Protein AF-A0A382XFW8-F1 (afdb_monomer)

pLDDT: mean 85.22, std 11.66, range [46.66, 97.75]

Mean predicted aligned error: 6.24 Å

Foldseek 3Di:
DVVVVVVVVVVVLCVLLVVLVPDDLLRLQVVLQVLVVVCPPDDDACPPPSNVSNLSNLQVNQVVLSQVVCSDDRPPRFAQFPPRRDTQDPYDDPCCQPQNRARSRPRHRRAHLVRDDPVPSD

Secondary structure (DSSP, 8-state):
-HHHHHHHHHHHHHHHHHHHHSS-HHHHHHHHHHHHHHHTTS---TTSHHHHHHHHHHHHHHHTTTTTTT-SPPPTT-PBPTTTS-B------TTHHHH-EE-TTT--EEE-GGGS-TTT--

Solvent-accessible surface area (backbone atoms only — not comparable to full-atom values): 7177 Å² total; per-residue (Å²): 106,75,70,56,52,52,52,50,52,50,50,51,52,50,59,71,33,39,72,53,71,72,40,52,71,58,57,42,26,48,52,52,38,53,52,52,58,72,46,60,97,58,89,69,58,74,86,38,69,69,52,48,53,46,42,48,41,26,39,60,35,45,79,67,36,34,49,68,71,57,58,47,70,74,52,89,91,41,54,65,30,82,88,63,48,37,71,49,64,91,54,84,58,94,53,27,83,80,56,16,39,47,36,65,44,79,69,47,66,62,41,50,52,91,72,48,58,75,90,76,68,116

Nearest PDB structures (foldseek):
  2p9s-assembly1_G  TM=5.985E-01  e=3.390E+00  Bos taurus
  7vtn-assembly1_A  TM=3.359E-01  e=8.134E+00  Planctomycetota bacterium

Sequence (122 aa):
MVRELTDNHDQLWKGYSRVFMEMDDLTLARWMAQTLGQFSGYAWRLSHPLMLAYELAAHGAHDRQIWLKGMAIIPADYAAAECCRAPLLPMLSRDVYDVGLVCKHCGETCVRLDDLPDEIRR

Radius of gyration: 15.25 Å; Cα contacts (8 Å, |Δi|>4): 137; chains: 1; bounding box: 34×44×36 Å

Organism: NCBI:txid408172

Structure (mmCIF, N/CA/C/O backbone):
data_AF-A0A382XFW8-F1
#
_entry.id   AF-A0A382XFW8-F1
#
loop_
_atom_site.group_PDB
_atom_site.id
_atom_site.type_symbol
_atom_site.label_atom_id
_atom_site.label_alt_id
_atom_site.label_comp_id
_atom_site.label_asym_id
_atom_site.label_entity_id
_atom_site.label_seq_id
_atom_site.pdbx_PDB_ins_code
_atom_site.Cartn_x
_atom_site.Cartn_y
_atom_site.Cartn_z
_atom_site.occupancy
_atom_site.B_iso_or_equiv
_atom_site.auth_seq_id
_atom_site.auth_comp_id
_atom_site.auth_asym_id
_atom_site.auth_atom_id
_atom_site.pdbx_PDB_model_num
ATOM 1 N N . MET A 1 1 ? 9.015 29.597 6.111 1.00 50.06 1 MET A N 1
ATOM 2 C CA . MET A 1 1 ? 8.851 28.689 7.273 1.00 50.06 1 MET A CA 1
ATOM 3 C C . MET A 1 1 ? 7.884 27.530 7.032 1.00 50.06 1 MET A C 1
ATOM 5 O O . MET A 1 1 ? 8.388 26.479 6.682 1.00 50.06 1 MET A O 1
ATOM 9 N N . VAL A 1 2 ? 6.549 27.649 7.154 1.00 52.00 2 VAL A N 1
ATOM 10 C CA . VAL A 1 2 ? 5.643 26.471 6.998 1.00 52.00 2 VAL A CA 1
ATOM 11 C C . VAL A 1 2 ? 5.730 25.838 5.602 1.00 52.00 2 VAL A C 1
ATOM 13 O O . VAL A 1 2 ? 5.804 24.622 5.488 1.00 52.00 2 VAL A O 1
ATOM 16 N N . ARG A 1 3 ? 5.813 26.663 4.549 1.00 48.94 3 ARG A N 1
ATOM 17 C CA . ARG A 1 3 ? 5.888 26.197 3.154 1.00 48.94 3 ARG A CA 1
ATOM 18 C C . ARG A 1 3 ? 7.233 25.557 2.775 1.00 48.94 3 ARG A C 1
ATOM 20 O O . ARG A 1 3 ? 7.261 24.681 1.928 1.00 48.94 3 ARG A O 1
ATOM 27 N N . GLU A 1 4 ? 8.328 25.972 3.415 1.00 46.66 4 GLU A N 1
ATOM 28 C CA . GLU A 1 4 ? 9.653 25.342 3.245 1.00 46.66 4 GLU A CA 1
ATOM 29 C C . GLU A 1 4 ? 9.749 24.020 4.012 1.00 46.66 4 GLU A C 1
ATOM 31 O O . GLU A 1 4 ? 10.381 23.083 3.542 1.00 46.66 4 GLU A O 1
ATOM 36 N N . LEU A 1 5 ? 9.104 23.919 5.181 1.00 53.28 5 LEU A N 1
ATOM 37 C CA . LEU A 1 5 ? 9.028 22.673 5.948 1.00 53.28 5 LEU A CA 1
ATOM 38 C C . LEU A 1 5 ? 8.237 21.596 5.196 1.00 53.28 5 LEU A C 1
ATOM 40 O O . LEU A 1 5 ? 8.686 20.456 5.136 1.00 53.28 5 LEU A O 1
ATOM 44 N N . THR A 1 6 ? 7.105 21.955 4.582 1.00 57.25 6 THR A N 1
ATOM 45 C CA . THR A 1 6 ? 6.334 21.032 3.732 1.00 57.25 6 THR A CA 1
ATOM 46 C C . THR A 1 6 ? 7.124 20.609 2.495 1.00 57.25 6 THR A C 1
ATOM 48 O O . THR A 1 6 ? 7.172 19.426 2.191 1.00 57.25 6 THR A O 1
ATOM 51 N N . ASP A 1 7 ? 7.825 21.541 1.842 1.00 62.16 7 ASP A N 1
ATOM 52 C CA . ASP A 1 7 ? 8.613 21.242 0.637 1.00 62.16 7 ASP A CA 1
ATOM 53 C C . ASP A 1 7 ? 9.836 20.352 0.949 1.00 62.16 7 ASP A C 1
ATOM 55 O O . ASP A 1 7 ? 10.163 19.431 0.202 1.00 62.16 7 ASP A O 1
ATOM 59 N N . ASN A 1 8 ? 10.469 20.542 2.113 1.00 62.62 8 ASN A N 1
ATOM 60 C CA . ASN A 1 8 ? 11.551 19.676 2.590 1.00 62.62 8 ASN A CA 1
ATOM 61 C C . ASN A 1 8 ? 11.059 18.274 2.986 1.00 62.62 8 ASN A C 1
ATOM 63 O O . ASN A 1 8 ? 11.729 17.283 2.688 1.00 62.62 8 ASN A O 1
ATOM 67 N N . HIS A 1 9 ? 9.899 18.168 3.646 1.00 62.31 9 HIS A N 1
ATOM 68 C CA . HIS A 1 9 ? 9.278 16.872 3.937 1.00 62.31 9 HIS A CA 1
ATOM 69 C C . HIS A 1 9 ? 8.930 16.127 2.645 1.00 62.31 9 HIS A C 1
ATOM 71 O O . HIS A 1 9 ? 9.234 14.939 2.527 1.00 62.31 9 HIS A O 1
ATOM 77 N N . ASP A 1 10 ? 8.406 16.839 1.647 1.00 73.69 10 ASP A N 1
ATOM 78 C CA . ASP A 1 10 ? 8.121 16.283 0.328 1.00 73.69 10 ASP A CA 1
ATOM 79 C C . ASP A 1 10 ? 9.397 15.804 -0.373 1.00 73.69 10 ASP A C 1
ATOM 81 O O . ASP A 1 10 ? 9.390 14.751 -1.008 1.00 73.69 10 ASP A O 1
ATOM 85 N N . GLN A 1 11 ? 10.516 16.527 -0.255 1.00 80.25 11 GLN A N 1
ATOM 86 C CA . GLN A 1 11 ? 11.799 16.104 -0.830 1.00 80.25 11 GLN A CA 1
ATOM 87 C C . GLN A 1 11 ? 12.352 14.838 -0.175 1.00 80.25 11 GLN A C 1
ATOM 89 O O . GLN A 1 11 ? 12.794 13.934 -0.887 1.00 80.25 11 GLN A O 1
ATOM 94 N N . LEU A 1 12 ? 12.309 14.739 1.157 1.00 78.81 12 LEU A N 1
ATOM 95 C CA . LEU A 1 12 ? 12.726 13.525 1.861 1.00 78.81 12 LEU A CA 1
ATOM 96 C C . LEU A 1 12 ? 11.844 12.343 1.458 1.00 78.81 12 LEU A C 1
ATOM 98 O O . LEU A 1 12 ? 12.364 11.297 1.073 1.00 78.81 12 LEU A O 1
ATOM 102 N N . TRP A 1 13 ? 10.524 12.524 1.464 1.00 76.94 13 TRP A N 1
ATOM 103 C CA . TRP A 1 13 ? 9.574 11.493 1.055 1.00 76.94 13 TRP A CA 1
ATOM 104 C C . TRP A 1 13 ? 9.799 11.028 -0.391 1.00 76.94 13 TRP A C 1
ATOM 106 O O . TRP A 1 13 ? 9.859 9.825 -0.660 1.00 76.94 13 TRP A O 1
ATOM 116 N N . LYS A 1 14 ? 10.016 11.969 -1.320 1.00 80.00 14 LYS A N 1
ATOM 117 C CA . LYS A 1 14 ? 10.400 11.678 -2.713 1.00 80.00 14 LYS A CA 1
ATOM 118 C C . LYS A 1 14 ? 11.716 10.904 -2.782 1.00 80.00 14 LYS A C 1
ATOM 120 O O .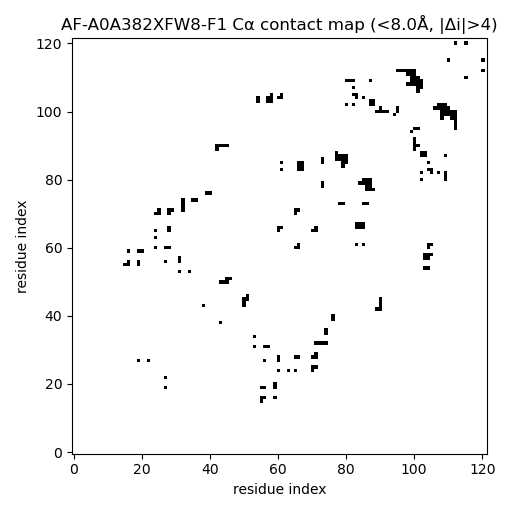 LYS A 1 14 ? 11.819 9.958 -3.558 1.00 80.00 14 LYS A O 1
ATOM 125 N N . GLY A 1 15 ? 12.698 11.267 -1.956 1.00 85.25 15 GLY A N 1
ATOM 126 C CA . GLY A 1 15 ? 13.978 10.570 -1.844 1.00 85.25 15 GLY A CA 1
ATOM 127 C C . GLY A 1 15 ? 13.820 9.110 -1.418 1.00 85.25 15 GLY A C 1
ATOM 128 O O . GLY A 1 15 ? 14.345 8.224 -2.087 1.00 85.25 15 GLY A O 1
ATOM 129 N N . TYR A 1 16 ? 13.041 8.846 -0.365 1.00 85.75 16 TYR A N 1
ATOM 130 C CA . TYR A 1 16 ? 12.760 7.484 0.108 1.00 85.75 16 TYR A CA 1
ATOM 131 C C . TYR A 1 16 ? 11.914 6.670 -0.881 1.00 85.75 16 TYR A C 1
ATOM 133 O O . TYR A 1 16 ? 12.124 5.468 -1.021 1.00 85.75 16 TYR A O 1
ATOM 141 N N . SER A 1 17 ? 11.001 7.314 -1.611 1.00 86.44 17 SER A N 1
ATOM 142 C CA . SER A 1 17 ? 10.161 6.648 -2.618 1.00 86.44 17 SER A CA 1
ATOM 143 C C . SER A 1 17 ? 10.922 6.300 -3.901 1.00 86.44 17 SER A C 1
ATOM 145 O O . SER A 1 17 ? 10.489 5.438 -4.666 1.00 86.44 17 SER A O 1
ATOM 147 N N . ARG A 1 18 ? 12.061 6.958 -4.159 1.00 90.50 18 ARG A N 1
ATOM 148 C CA . ARG A 1 18 ? 12.785 6.890 -5.436 1.00 90.50 18 ARG A CA 1
ATOM 149 C C . ARG A 1 18 ? 13.145 5.469 -5.859 1.00 90.50 18 ARG A C 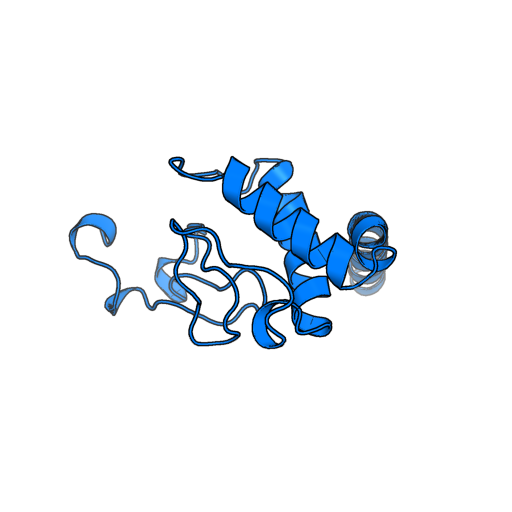1
ATOM 151 O O . ARG A 1 18 ? 12.981 5.142 -7.028 1.00 90.50 18 ARG A O 1
ATOM 158 N N . VAL A 1 19 ? 13.549 4.622 -4.912 1.00 91.56 19 VAL A N 1
ATOM 159 C CA . VAL A 1 19 ? 13.882 3.215 -5.184 1.00 91.56 19 VAL A CA 1
ATOM 160 C C . VAL A 1 19 ? 12.723 2.459 -5.845 1.00 91.56 19 VAL A C 1
ATOM 162 O O . VAL A 1 19 ? 12.955 1.648 -6.733 1.00 91.56 19 VAL A O 1
ATOM 165 N N . PHE A 1 20 ? 11.475 2.759 -5.476 1.00 93.38 20 PHE A N 1
ATOM 166 C CA . PHE A 1 20 ? 10.282 2.137 -6.057 1.00 93.38 20 PHE A CA 1
ATOM 167 C C . PHE A 1 20 ? 9.868 2.784 -7.382 1.00 93.38 20 PHE A C 1
ATOM 169 O O . PHE A 1 20 ? 9.319 2.113 -8.255 1.00 93.38 20 PHE A O 1
ATOM 176 N N . MET A 1 21 ? 10.156 4.076 -7.555 1.00 88.56 21 MET A N 1
ATOM 177 C CA . MET A 1 21 ? 9.893 4.797 -8.805 1.00 88.56 21 MET A CA 1
ATOM 178 C C . MET A 1 21 ? 10.846 4.377 -9.930 1.00 88.56 21 MET A C 1
ATOM 180 O O . MET A 1 21 ? 10.475 4.442 -11.097 1.00 88.56 21 MET A O 1
ATOM 184 N N . GLU A 1 22 ? 12.054 3.924 -9.589 1.00 93.94 22 GLU A N 1
ATOM 185 C CA . GLU A 1 22 ? 13.040 3.405 -10.546 1.00 93.94 22 GLU A CA 1
ATOM 186 C C . GLU A 1 22 ? 12.751 1.954 -10.980 1.00 93.94 22 GLU A C 1
ATOM 188 O O . GLU A 1 22 ? 13.261 1.511 -12.008 1.00 93.94 22 GLU A O 1
ATOM 193 N N . MET A 1 23 ? 11.909 1.214 -10.246 1.00 96.75 23 MET A N 1
ATOM 194 C CA . MET A 1 23 ? 11.478 -0.133 -10.641 1.00 96.75 23 MET A CA 1
ATOM 195 C C . MET A 1 23 ? 10.504 -0.081 -11.822 1.00 96.75 23 MET A C 1
ATOM 197 O O . MET A 1 23 ? 9.564 0.717 -11.832 1.00 96.75 23 MET A O 1
ATOM 201 N N . ASP A 1 24 ? 10.643 -0.999 -12.779 1.00 96.88 24 ASP A N 1
ATOM 202 C CA . ASP A 1 24 ? 9.605 -1.247 -13.784 1.00 96.88 24 ASP A CA 1
ATOM 203 C C . ASP A 1 24 ? 8.331 -1.852 -13.153 1.00 96.88 24 ASP A C 1
ATOM 205 O O . ASP A 1 24 ? 8.348 -2.308 -12.005 1.00 96.88 24 ASP A O 1
ATOM 209 N N . ASP A 1 25 ? 7.208 -1.827 -13.887 1.00 97.44 25 ASP A N 1
ATOM 210 C CA . ASP A 1 25 ? 5.887 -2.201 -13.347 1.00 97.44 25 ASP A CA 1
ATOM 211 C C . ASP A 1 25 ? 5.897 -3.637 -12.801 1.00 97.44 25 ASP A C 1
A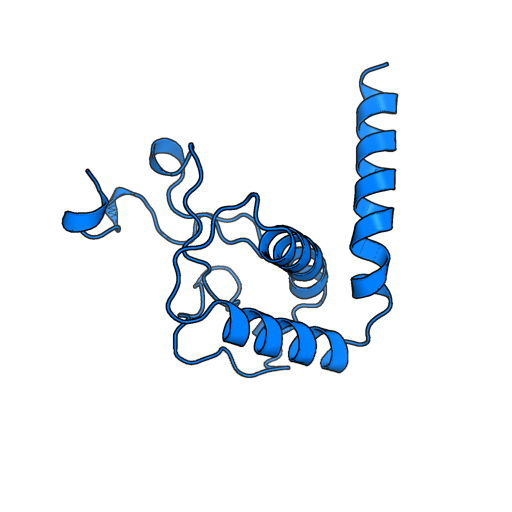TOM 213 O O . ASP A 1 25 ? 5.307 -3.913 -11.757 1.00 97.44 25 ASP A O 1
ATOM 217 N N . LEU A 1 26 ? 6.590 -4.556 -13.479 1.00 97.12 26 LEU A N 1
ATOM 218 C CA . LEU A 1 26 ? 6.612 -5.967 -13.114 1.00 97.12 26 LEU A CA 1
ATOM 219 C C . LEU A 1 26 ? 7.532 -6.230 -11.918 1.00 97.12 26 LEU A C 1
ATOM 221 O O . LEU A 1 26 ? 7.189 -7.034 -11.047 1.00 97.12 26 LEU A O 1
ATOM 225 N N . THR A 1 27 ? 8.681 -5.556 -11.847 1.00 97.69 27 THR A N 1
ATOM 226 C CA . THR A 1 27 ? 9.569 -5.617 -10.676 1.00 97.69 27 THR A CA 1
ATOM 227 C C . THR A 1 27 ? 8.875 -5.068 -9.436 1.00 97.69 27 THR A C 1
ATOM 229 O O . THR A 1 27 ? 8.884 -5.734 -8.399 1.00 97.69 27 THR A O 1
ATOM 232 N N . LEU A 1 28 ? 8.195 -3.922 -9.553 1.00 97.75 28 LEU A N 1
ATOM 233 C CA . LEU A 1 28 ? 7.407 -3.353 -8.461 1.00 97.75 28 LEU A CA 1
ATOM 234 C C . LEU A 1 28 ? 6.291 -4.315 -8.028 1.00 97.75 28 LEU A C 1
ATOM 236 O O . LEU A 1 28 ? 6.177 -4.629 -6.845 1.00 97.75 28 LEU A O 1
ATOM 240 N N . ALA A 1 29 ? 5.524 -4.861 -8.978 1.00 97.31 29 ALA A N 1
ATOM 241 C CA . ALA A 1 29 ? 4.449 -5.810 -8.688 1.00 97.31 29 ALA A CA 1
ATOM 242 C C . ALA A 1 29 ? 4.947 -7.053 -7.929 1.00 97.31 29 ALA A C 1
ATOM 244 O O . ALA A 1 29 ? 4.355 -7.460 -6.926 1.00 97.31 29 ALA A O 1
ATOM 245 N N . ARG A 1 30 ? 6.065 -7.642 -8.374 1.00 97.19 30 ARG A N 1
ATOM 246 C CA . ARG A 1 30 ? 6.686 -8.805 -7.720 1.00 97.19 30 ARG A CA 1
ATOM 247 C C . ARG A 1 30 ? 7.193 -8.470 -6.328 1.00 97.19 30 ARG A C 1
ATOM 249 O O . ARG A 1 30 ? 6.941 -9.244 -5.408 1.00 97.19 30 ARG A O 1
ATOM 256 N N . TRP A 1 31 ? 7.879 -7.339 -6.173 1.00 97.12 31 TRP A N 1
ATOM 257 C CA . TRP A 1 31 ? 8.387 -6.901 -4.877 1.00 97.12 31 TRP A CA 1
ATOM 258 C C . TRP A 1 31 ? 7.245 -6.742 -3.870 1.00 97.12 31 TRP A C 1
ATOM 260 O O . TRP A 1 31 ? 7.323 -7.264 -2.758 1.00 97.12 31 TRP A O 1
ATOM 270 N N . MET A 1 32 ? 6.142 -6.107 -4.275 1.00 96.12 32 MET A N 1
ATOM 271 C CA . MET A 1 32 ? 4.984 -5.912 -3.403 1.00 96.12 32 MET A CA 1
ATOM 272 C C . MET A 1 32 ? 4.308 -7.230 -3.025 1.00 96.12 32 MET A C 1
ATOM 274 O O . MET A 1 32 ? 4.052 -7.461 -1.845 1.00 96.12 32 MET A O 1
ATOM 278 N N . ALA A 1 33 ? 4.060 -8.120 -3.993 1.00 95.38 33 ALA A N 1
ATOM 279 C CA . ALA A 1 33 ? 3.461 -9.427 -3.721 1.00 95.38 33 ALA A CA 1
ATOM 280 C C . ALA A 1 33 ? 4.335 -10.282 -2.785 1.00 95.38 33 ALA A C 1
ATOM 282 O O . ALA A 1 33 ? 3.826 -10.901 -1.851 1.00 95.38 33 ALA A O 1
ATOM 283 N N . GLN A 1 34 ? 5.657 -10.276 -2.984 1.00 94.44 34 GLN A N 1
ATOM 284 C CA . GLN A 1 34 ? 6.600 -10.976 -2.105 1.00 94.44 34 GLN A CA 1
ATOM 285 C C . GLN A 1 34 ? 6.628 -10.371 -0.698 1.00 94.44 34 GLN A C 1
ATOM 287 O O . GLN A 1 34 ? 6.659 -11.112 0.283 1.00 94.44 34 GLN A O 1
ATOM 292 N N . THR A 1 35 ? 6.571 -9.041 -0.595 1.00 93.50 35 THR A N 1
ATOM 293 C CA . THR A 1 35 ? 6.565 -8.322 0.687 1.00 93.50 35 THR A CA 1
ATOM 294 C C . THR A 1 35 ? 5.295 -8.612 1.485 1.00 93.50 35 THR A C 1
ATOM 296 O O . THR A 1 35 ? 5.380 -8.909 2.672 1.00 93.50 35 THR A O 1
ATOM 299 N N . LEU A 1 36 ? 4.128 -8.647 0.837 1.00 91.69 36 LEU A N 1
ATOM 300 C CA . LEU A 1 36 ? 2.872 -9.083 1.464 1.00 91.69 36 LEU A CA 1
ATOM 301 C C . LEU A 1 36 ? 2.950 -10.519 1.995 1.00 91.69 36 LEU A C 1
ATOM 303 O O . LEU A 1 36 ? 2.416 -10.811 3.064 1.00 91.69 36 LEU A O 1
ATOM 307 N N . GLY A 1 37 ? 3.651 -11.404 1.282 1.00 89.12 37 GLY A N 1
ATOM 308 C CA . GLY A 1 37 ? 3.921 -12.764 1.750 1.00 89.12 37 GLY A CA 1
ATOM 309 C C . GLY A 1 37 ? 4.734 -12.805 3.048 1.00 89.12 37 GLY A C 1
ATOM 310 O O . GLY A 1 37 ? 4.497 -13.678 3.874 1.00 89.12 37 GLY A O 1
ATOM 311 N N . GLN A 1 38 ? 5.632 -11.839 3.277 1.00 87.25 38 GLN A N 1
ATOM 312 C CA . GLN A 1 38 ? 6.364 -11.720 4.549 1.00 87.25 38 GLN A CA 1
ATOM 313 C C . GLN A 1 38 ? 5.467 -11.260 5.700 1.00 87.25 38 GLN A C 1
ATOM 315 O O . GLN A 1 38 ? 5.756 -11.542 6.859 1.00 87.25 38 GLN A O 1
ATOM 320 N N . PHE A 1 39 ? 4.389 -10.539 5.390 1.00 85.19 39 PHE A N 1
ATOM 321 C CA . PHE A 1 39 ? 3.466 -10.033 6.396 1.00 85.19 39 PHE A CA 1
ATOM 322 C C . PHE A 1 39 ? 2.414 -11.059 6.843 1.00 85.19 39 PHE A C 1
ATOM 324 O O . PHE A 1 39 ? 1.806 -10.874 7.899 1.00 85.19 39 PHE A O 1
ATOM 331 N N . SER A 1 40 ? 2.207 -12.122 6.059 1.00 76.56 40 SER A N 1
ATOM 332 C CA . SER A 1 40 ? 1.196 -13.154 6.308 1.00 76.56 40 SER A CA 1
ATOM 333 C C . SER A 1 40 ? 1.255 -13.709 7.738 1.00 76.56 40 SER A C 1
ATOM 335 O O . SER A 1 40 ? 2.328 -14.007 8.261 1.00 76.56 40 SER A O 1
ATOM 337 N N . GLY A 1 41 ? 0.085 -13.840 8.372 1.00 71.44 41 GLY A N 1
ATOM 338 C CA . GLY A 1 41 ? -0.066 -14.452 9.696 1.00 71.44 41 GLY A CA 1
ATOM 339 C C . GLY A 1 41 ? 0.254 -13.552 10.896 1.00 71.44 41 GLY A C 1
ATOM 340 O O . GLY A 1 41 ? 0.149 -14.019 12.029 1.00 71.44 41 GLY A O 1
ATOM 341 N N . TYR A 1 42 ? 0.599 -12.275 10.692 1.00 67.00 42 TYR A N 1
ATOM 342 C CA . TYR A 1 42 ? 0.963 -11.359 11.780 1.00 67.00 42 TYR A CA 1
ATOM 343 C C . TYR A 1 42 ? 0.234 -10.008 11.699 1.00 67.00 42 TYR A C 1
ATOM 345 O O . TYR A 1 42 ? 0.021 -9.453 10.625 1.00 67.00 42 TYR A O 1
ATOM 353 N N . ALA A 1 43 ? -0.092 -9.434 12.862 1.00 66.56 43 ALA A N 1
ATOM 354 C CA . ALA A 1 43 ? -0.533 -8.044 12.978 1.00 66.56 43 ALA A CA 1
ATOM 355 C C . ALA A 1 43 ? 0.694 -7.123 13.097 1.00 66.56 43 ALA A C 1
ATOM 357 O O . ALA A 1 43 ? 1.384 -7.119 14.121 1.00 66.56 43 ALA A O 1
ATOM 358 N N . TRP A 1 44 ? 0.988 -6.347 12.051 1.00 72.44 44 TRP A N 1
ATOM 359 C CA . TRP A 1 44 ? 2.176 -5.490 12.005 1.00 72.44 44 TRP A CA 1
ATOM 360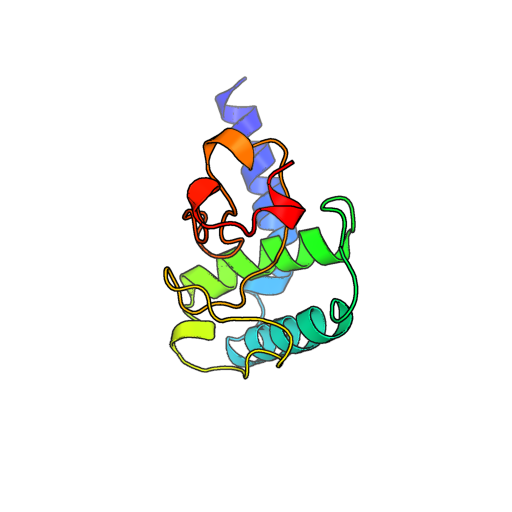 C C . TRP A 1 44 ? 1.890 -4.086 12.524 1.00 72.44 44 TRP A C 1
ATOM 362 O O . TRP A 1 44 ? 0.899 -3.448 12.172 1.00 72.44 44 TRP A O 1
ATOM 372 N N . ARG A 1 45 ? 2.808 -3.567 13.341 1.00 71.25 45 ARG A N 1
ATOM 373 C CA . ARG A 1 45 ? 2.778 -2.166 13.774 1.00 71.25 45 ARG A CA 1
ATOM 374 C C . ARG A 1 45 ? 3.254 -1.271 12.634 1.00 71.25 45 ARG A C 1
ATOM 376 O O . ARG A 1 45 ? 4.230 -1.609 11.969 1.00 71.25 45 ARG A O 1
ATOM 383 N N . LEU A 1 46 ? 2.649 -0.089 12.487 1.00 72.00 46 LEU A N 1
ATOM 384 C CA . LEU A 1 46 ? 3.087 0.917 11.506 1.00 72.00 46 LEU A CA 1
ATOM 385 C C . LEU A 1 46 ? 4.573 1.261 11.644 1.00 72.00 46 LEU A C 1
ATOM 387 O O . LEU A 1 46 ? 5.252 1.487 10.656 1.00 72.00 46 LEU A O 1
ATOM 391 N N . SER A 1 47 ? 5.094 1.263 12.872 1.00 79.69 47 SER A N 1
ATOM 392 C CA . SER A 1 47 ? 6.502 1.555 13.141 1.00 79.69 47 SER A CA 1
ATOM 393 C C . SER A 1 47 ? 7.473 0.522 12.560 1.00 79.69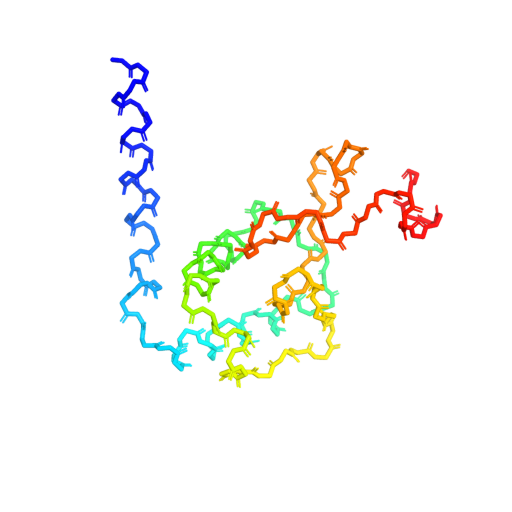 47 SER A C 1
ATOM 395 O O . SER A 1 47 ? 8.682 0.714 12.660 1.00 79.69 47 SER A O 1
ATOM 397 N N . HIS A 1 48 ? 6.985 -0.599 12.018 1.00 85.12 48 HIS A N 1
ATOM 398 C CA . HIS A 1 48 ? 7.844 -1.595 11.403 1.00 85.12 48 HIS A CA 1
ATOM 399 C C . HIS A 1 48 ? 8.415 -1.056 10.077 1.00 85.12 48 HIS A C 1
ATOM 401 O O . HIS A 1 48 ? 7.638 -0.721 9.181 1.00 85.12 48 HIS A O 1
ATOM 407 N N . PRO A 1 49 ? 9.749 -1.017 9.890 1.00 87.50 49 PRO A N 1
ATOM 408 C CA . PRO A 1 49 ? 10.359 -0.412 8.703 1.00 87.50 49 PRO A CA 1
ATOM 409 C C . PRO A 1 49 ? 9.852 -0.988 7.377 1.00 87.50 49 PRO A C 1
ATOM 411 O O . PRO A 1 49 ? 9.663 -0.250 6.415 1.00 87.50 49 PRO A O 1
ATOM 414 N N . LEU A 1 50 ? 9.570 -2.296 7.334 1.00 88.69 50 LEU A N 1
ATOM 415 C CA . LEU A 1 50 ? 9.042 -2.942 6.131 1.00 88.69 50 LEU A CA 1
ATOM 416 C C . LEU A 1 50 ? 7.606 -2.495 5.801 1.00 88.69 50 LEU A C 1
ATOM 418 O O . LEU A 1 50 ? 7.270 -2.401 4.626 1.00 88.69 50 LEU A O 1
ATOM 422 N N . MET A 1 51 ? 6.782 -2.166 6.806 1.00 87.94 51 MET A N 1
ATOM 423 C CA . MET A 1 51 ? 5.433 -1.627 6.579 1.00 87.94 51 MET A CA 1
ATOM 424 C C . MET A 1 51 ? 5.497 -0.229 5.965 1.00 87.94 51 MET A C 1
ATOM 426 O O . MET 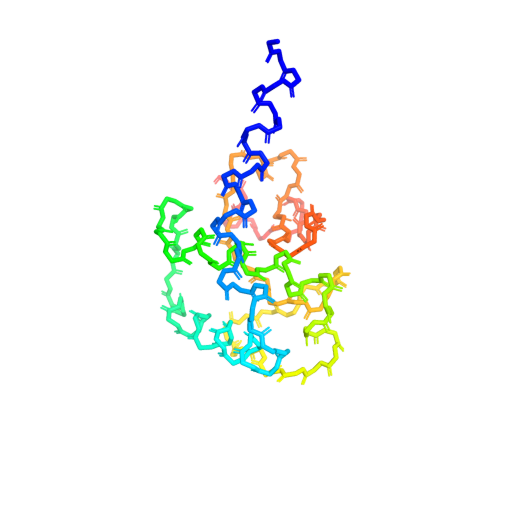A 1 51 ? 4.797 0.040 4.994 1.00 87.94 51 MET A O 1
ATOM 430 N N . LEU A 1 52 ? 6.383 0.631 6.476 1.00 87.44 52 LEU A N 1
ATOM 431 C CA . LEU A 1 52 ? 6.603 1.969 5.917 1.00 87.44 52 LEU A CA 1
ATOM 432 C C . LEU A 1 52 ? 7.162 1.902 4.491 1.00 87.44 52 LEU A C 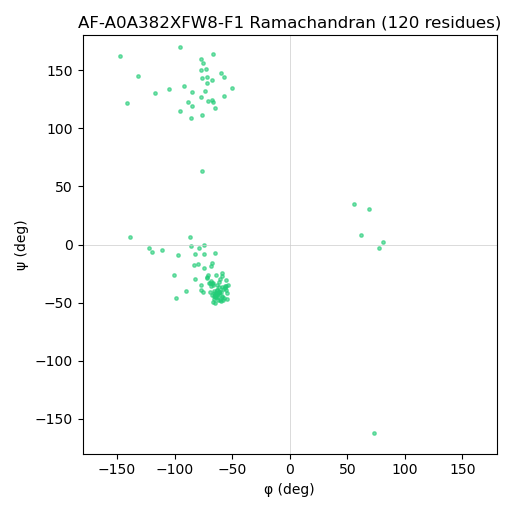1
ATOM 434 O O . LEU A 1 52 ? 6.717 2.639 3.616 1.00 87.44 52 LEU A O 1
ATOM 438 N N . ALA A 1 53 ? 8.102 0.986 4.237 1.00 91.88 53 ALA A N 1
ATOM 439 C CA . ALA A 1 53 ? 8.620 0.742 2.894 1.00 91.88 53 ALA A CA 1
ATOM 440 C C . ALA A 1 53 ? 7.515 0.273 1.934 1.00 91.88 53 ALA A C 1
ATOM 442 O O . ALA A 1 53 ? 7.453 0.729 0.794 1.00 91.88 53 ALA A O 1
ATOM 443 N N . TYR A 1 54 ? 6.619 -0.603 2.398 1.00 93.00 54 TYR A N 1
ATOM 444 C CA . TYR A 1 54 ? 5.478 -1.043 1.606 1.00 93.00 54 TYR A CA 1
ATOM 445 C C . TYR A 1 54 ? 4.513 0.111 1.299 1.00 93.00 54 TYR A C 1
ATOM 447 O O . TYR A 1 54 ? 4.097 0.248 0.155 1.00 93.00 54 TYR A O 1
ATOM 455 N N . GLU A 1 55 ? 4.176 0.956 2.278 1.00 90.25 55 GLU A N 1
ATOM 456 C CA . GLU A 1 55 ? 3.285 2.115 2.090 1.00 90.25 55 GLU A CA 1
ATOM 457 C C . GLU A 1 55 ? 3.860 3.125 1.080 1.00 90.25 55 GLU A C 1
ATOM 459 O O . GLU A 1 55 ? 3.148 3.594 0.194 1.00 90.25 55 GLU A O 1
ATOM 464 N N . LEU A 1 56 ? 5.175 3.373 1.119 1.00 90.88 56 LEU A N 1
ATOM 465 C CA . LEU A 1 56 ? 5.870 4.179 0.106 1.00 90.88 56 LEU A CA 1
ATOM 466 C C . LEU A 1 56 ? 5.703 3.598 -1.306 1.00 90.88 56 LEU A C 1
ATOM 468 O O . LEU A 1 56 ? 5.361 4.316 -2.247 1.00 90.88 56 LEU A O 1
ATOM 472 N N . ALA A 1 57 ? 5.915 2.289 -1.458 1.00 95.00 57 ALA A N 1
ATOM 473 C CA . ALA A 1 57 ? 5.735 1.601 -2.732 1.00 95.00 57 ALA A CA 1
ATOM 474 C C . ALA A 1 57 ? 4.261 1.575 -3.174 1.00 95.00 57 ALA A C 1
ATOM 476 O O . ALA A 1 57 ? 3.969 1.632 -4.368 1.00 95.00 57 ALA A O 1
ATOM 477 N N . ALA A 1 58 ? 3.329 1.502 -2.221 1.00 94.44 58 ALA A N 1
ATOM 478 C CA . ALA A 1 58 ? 1.897 1.386 -2.454 1.00 94.44 58 ALA A CA 1
ATOM 479 C C . ALA A 1 58 ? 1.313 2.601 -3.174 1.00 94.44 58 ALA A C 1
ATOM 481 O O . ALA A 1 58 ? 0.505 2.402 -4.082 1.00 94.44 58 ALA A O 1
ATOM 482 N N . HIS A 1 59 ? 1.766 3.813 -2.840 1.00 91.12 59 HIS A N 1
ATOM 483 C CA . HIS A 1 59 ? 1.370 5.036 -3.544 1.00 91.12 59 HIS A CA 1
ATOM 484 C C . HIS A 1 59 ? 1.857 5.034 -4.998 1.00 91.12 59 HIS A C 1
ATOM 486 O O . HIS A 1 59 ? 1.056 5.167 -5.919 1.00 91.12 59 HIS A O 1
ATOM 492 N N . GLY A 1 60 ? 3.147 4.760 -5.233 1.00 92.12 60 GLY A N 1
ATOM 493 C CA . GLY A 1 60 ? 3.680 4.680 -6.599 1.00 92.12 60 GLY A CA 1
ATOM 494 C C . GLY A 1 60 ? 3.022 3.567 -7.426 1.00 92.12 60 GLY A C 1
ATOM 495 O O . GLY A 1 60 ? 2.756 3.729 -8.617 1.00 92.12 60 GLY A O 1
ATOM 496 N N . ALA A 1 61 ? 2.702 2.437 -6.797 1.00 95.38 61 ALA A N 1
ATOM 497 C CA . ALA A 1 61 ? 1.983 1.341 -7.435 1.00 95.38 61 ALA A CA 1
ATOM 498 C C . ALA A 1 61 ? 0.517 1.676 -7.737 1.00 95.38 61 ALA A C 1
ATOM 500 O O . ALA A 1 61 ? -0.027 1.181 -8.729 1.00 95.38 61 ALA A O 1
ATOM 501 N N . HIS A 1 62 ? -0.124 2.493 -6.899 1.00 95.38 62 HIS A N 1
ATOM 502 C CA . HIS A 1 62 ? -1.477 2.984 -7.132 1.00 95.38 62 HIS A CA 1
ATOM 503 C C . HIS A 1 62 ? -1.520 3.908 -8.350 1.00 95.38 62 HIS A C 1
ATOM 505 O O . HIS A 1 62 ? -2.291 3.638 -9.271 1.00 95.38 62 HIS A O 1
ATOM 511 N N . ASP A 1 63 ? -0.620 4.893 -8.418 1.00 93.50 63 ASP A N 1
ATOM 512 C CA . ASP A 1 63 ? -0.502 5.819 -9.554 1.00 93.50 63 ASP A CA 1
ATOM 513 C C . ASP A 1 63 ? -0.283 5.071 -10.877 1.00 93.50 63 ASP A C 1
ATOM 515 O O . ASP A 1 63 ? -0.829 5.418 -11.924 1.00 93.50 63 ASP A O 1
ATOM 519 N N . ARG A 1 64 ? 0.491 3.982 -10.823 1.00 94.88 64 ARG A N 1
ATOM 520 C CA . ARG A 1 64 ? 0.792 3.116 -11.973 1.00 94.88 64 ARG A CA 1
ATOM 521 C C . ARG A 1 64 ? -0.256 2.030 -12.210 1.00 94.88 64 ARG A C 1
ATOM 523 O O . ARG A 1 64 ? -0.131 1.272 -13.175 1.00 94.88 64 ARG A O 1
ATOM 530 N N . GLN A 1 65 ? -1.285 1.948 -11.368 1.00 95.31 65 GLN A N 1
ATOM 531 C CA . GLN A 1 65 ? -2.383 0.983 -11.445 1.00 95.31 65 GLN A CA 1
ATOM 532 C C . GLN A 1 65 ? -1.925 -0.487 -11.461 1.00 95.31 65 GLN A C 1
ATOM 534 O O . GLN A 1 65 ? -2.537 -1.329 -12.119 1.00 95.31 65 GLN A O 1
ATOM 539 N N . ILE A 1 66 ? -0.853 -0.815 -10.736 1.00 96.88 66 ILE A N 1
ATOM 540 C CA . ILE A 1 66 ? -0.205 -2.138 -10.757 1.00 96.88 66 ILE A CA 1
ATOM 541 C C . ILE A 1 66 ? -1.195 -3.278 -10.465 1.00 96.88 66 ILE A C 1
ATOM 543 O O . ILE A 1 66 ? -1.242 -4.269 -11.196 1.00 96.88 66 ILE A O 1
ATOM 547 N N . TRP A 1 67 ? -2.023 -3.121 -9.430 1.00 96.19 67 TRP A N 1
ATOM 548 C CA . TRP A 1 67 ? -3.003 -4.135 -9.029 1.00 96.19 67 TRP A CA 1
ATOM 549 C C . TRP A 1 67 ? -4.210 -4.198 -9.961 1.00 96.19 67 TRP A C 1
ATOM 551 O O . TRP A 1 67 ? -4.648 -5.286 -10.324 1.00 96.19 67 TRP A O 1
ATOM 561 N N . LEU A 1 68 ? -4.709 -3.043 -10.407 1.00 94.12 68 LEU A N 1
ATOM 562 C CA . LEU A 1 68 ? -5.849 -2.970 -11.322 1.00 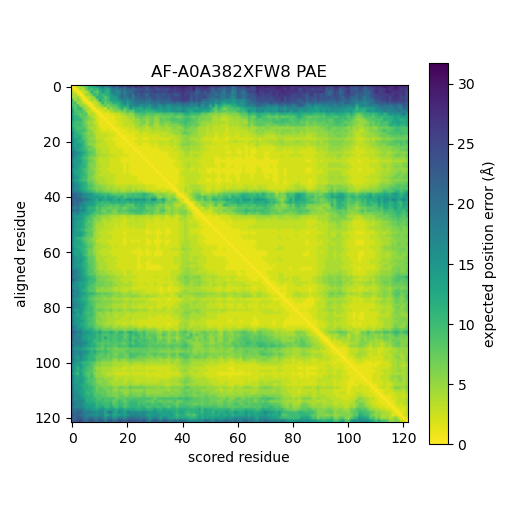94.12 68 LEU A CA 1
ATOM 563 C C . LEU A 1 68 ? -5.533 -3.615 -12.682 1.00 94.12 68 LEU A C 1
ATOM 565 O O . LEU A 1 68 ? -6.395 -4.257 -13.275 1.00 94.12 68 LEU A O 1
ATOM 569 N N . LYS A 1 69 ? -4.284 -3.494 -13.146 1.00 95.06 69 LYS A N 1
ATOM 570 C CA . LYS A 1 69 ? -3.771 -4.146 -14.361 1.00 95.06 69 LYS A CA 1
ATOM 571 C C . LYS A 1 69 ? -3.506 -5.650 -14.193 1.00 95.06 69 LYS A C 1
ATOM 573 O O . LYS A 1 69 ? -3.201 -6.313 -15.178 1.00 95.06 69 LYS A O 1
ATOM 578 N N . GLY A 1 70 ? -3.585 -6.193 -12.975 1.00 93.81 70 GLY A N 1
ATOM 579 C CA . GLY A 1 70 ? -3.310 -7.608 -12.708 1.00 93.81 70 GLY A CA 1
ATOM 580 C C . GLY A 1 70 ? -1.837 -8.001 -12.869 1.00 93.81 70 GLY A C 1
ATOM 581 O O . GLY A 1 70 ? -1.544 -9.137 -13.232 1.00 93.81 70 GLY A O 1
ATOM 582 N N . MET A 1 71 ? -0.899 -7.081 -12.608 1.00 96.12 71 MET A N 1
ATOM 583 C CA . MET A 1 71 ? 0.541 -7.324 -12.811 1.00 96.12 71 MET A CA 1
ATOM 584 C C . MET A 1 71 ? 1.141 -8.355 -11.837 1.00 96.12 71 MET A C 1
ATOM 586 O O . MET A 1 71 ? 2.217 -8.895 -12.097 1.00 96.12 71 MET A O 1
ATOM 590 N N . ALA A 1 72 ? 0.468 -8.624 -10.716 1.00 93.94 72 ALA A N 1
ATOM 591 C CA . ALA A 1 72 ? 0.815 -9.667 -9.757 1.00 93.94 72 ALA A CA 1
ATOM 592 C C . ALA A 1 72 ? -0.442 -10.252 -9.099 1.00 93.94 72 ALA A C 1
ATOM 594 O O . ALA A 1 72 ? -1.515 -9.646 -9.109 1.00 93.94 72 ALA A O 1
ATOM 595 N N . ILE A 1 73 ? -0.286 -11.436 -8.507 1.00 92.56 73 ILE A N 1
ATOM 596 C CA . ILE A 1 73 ? -1.337 -12.112 -7.746 1.00 92.56 73 ILE A CA 1
ATOM 597 C C . ILE A 1 73 ? -1.323 -11.577 -6.315 1.00 92.56 73 ILE A C 1
ATOM 599 O O . ILE A 1 73 ? -0.270 -11.518 -5.679 1.00 92.56 73 ILE A O 1
ATOM 603 N N . ILE A 1 74 ? -2.500 -11.206 -5.812 1.00 93.25 74 ILE A N 1
ATOM 604 C CA . ILE A 1 74 ? -2.694 -10.864 -4.402 1.00 93.25 74 ILE A CA 1
ATOM 605 C C . ILE A 1 74 ? -2.511 -12.147 -3.575 1.00 93.25 74 ILE A C 1
ATOM 607 O O . ILE A 1 74 ? -3.188 -13.136 -3.870 1.00 93.25 74 ILE A O 1
ATOM 611 N N . PRO A 1 75 ? -1.611 -12.178 -2.574 1.00 91.94 75 PRO A N 1
ATOM 612 C CA . PRO A 1 75 ? -1.454 -13.362 -1.733 1.00 91.94 75 PRO A CA 1
ATOM 613 C C . PRO A 1 75 ? -2.758 -13.715 -1.006 1.00 91.94 75 PRO A C 1
ATOM 615 O O . PRO A 1 75 ? -3.527 -12.825 -0.652 1.00 91.94 75 PRO A O 1
ATOM 618 N N . ALA A 1 76 ? -2.992 -15.010 -0.775 1.00 89.69 76 ALA A N 1
ATOM 619 C CA . ALA A 1 76 ? -4.291 -15.543 -0.346 1.00 89.69 76 ALA A CA 1
ATOM 620 C C . ALA A 1 76 ? -4.825 -14.967 0.979 1.00 89.69 76 ALA A C 1
ATOM 622 O O . ALA A 1 76 ? -6.035 -14.938 1.182 1.00 89.69 76 ALA A O 1
ATOM 623 N N . ASP A 1 77 ? -3.942 -14.480 1.851 1.00 88.31 77 ASP A N 1
ATOM 624 C CA . ASP A 1 77 ? -4.315 -13.916 3.154 1.00 88.31 77 ASP A CA 1
ATOM 625 C C . ASP A 1 77 ? -4.859 -12.482 3.071 1.00 88.31 77 ASP A C 1
ATOM 627 O O . ASP A 1 77 ? -5.254 -11.910 4.086 1.00 88.31 77 ASP A O 1
ATOM 631 N N . TYR A 1 78 ? -4.878 -11.885 1.876 1.00 89.31 78 TYR A N 1
ATOM 632 C CA . TYR A 1 78 ? -5.342 -10.520 1.657 1.00 89.31 78 TYR A CA 1
ATOM 633 C C . TYR A 1 78 ? -6.561 -10.494 0.744 1.00 89.31 78 TYR A C 1
ATOM 635 O O . TYR A 1 78 ? -6.560 -11.036 -0.361 1.00 89.31 78 TYR A O 1
ATOM 643 N N . ALA A 1 79 ? -7.591 -9.772 1.179 1.00 89.19 79 ALA A N 1
ATOM 644 C CA . ALA A 1 79 ? -8.709 -9.413 0.321 1.00 89.19 79 ALA A CA 1
ATOM 645 C C . ALA A 1 79 ? -8.321 -8.256 -0.614 1.00 89.19 79 ALA A C 1
ATOM 647 O O . ALA A 1 79 ? -7.510 -7.399 -0.262 1.00 89.19 79 ALA A O 1
ATOM 648 N N . ALA A 1 80 ? -8.929 -8.1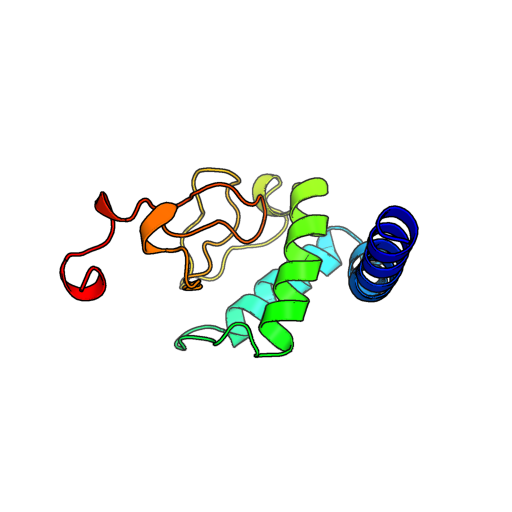99 -1.797 1.00 92.19 80 ALA A N 1
ATOM 649 C CA . ALA A 1 80 ? -8.839 -7.023 -2.655 1.00 92.19 80 ALA A CA 1
ATOM 650 C C . ALA A 1 80 ? -9.774 -5.927 -2.123 1.00 92.19 80 ALA A C 1
ATOM 652 O O . ALA A 1 80 ? -10.968 -6.168 -1.957 1.00 92.19 80 ALA A O 1
ATOM 653 N N . ALA A 1 81 ? -9.252 -4.723 -1.895 1.00 91.38 81 ALA A N 1
ATOM 654 C CA . ALA A 1 81 ? -10.056 -3.568 -1.518 1.00 91.38 81 ALA A CA 1
ATOM 655 C C . ALA A 1 81 ? -10.972 -3.136 -2.675 1.00 91.38 81 ALA A C 1
ATOM 657 O O . ALA A 1 81 ? -10.555 -3.122 -3.835 1.00 91.38 81 ALA A O 1
ATOM 658 N N . GLU A 1 82 ? -12.203 -2.726 -2.372 1.00 89.69 82 GLU A N 1
ATOM 659 C CA . GLU A 1 82 ? -13.163 -2.305 -3.401 1.00 89.69 82 GLU A CA 1
ATOM 660 C C . GLU A 1 82 ? -12.745 -1.010 -4.111 1.00 89.69 82 GLU A C 1
ATOM 662 O O . GLU A 1 82 ? -12.935 -0.885 -5.318 1.00 89.69 82 GLU A O 1
ATOM 667 N N . CYS A 1 83 ? -12.104 -0.084 -3.389 1.00 91.44 83 CYS A N 1
ATOM 668 C CA . CYS A 1 83 ? -11.740 1.241 -3.896 1.00 91.44 83 CYS A CA 1
ATOM 669 C C . CYS A 1 83 ? -10.747 1.212 -5.069 1.00 91.44 83 CYS A C 1
ATOM 671 O O . CYS A 1 83 ? -10.910 1.948 -6.038 1.00 91.44 83 CYS A O 1
ATOM 673 N N . CYS A 1 84 ? -9.710 0.372 -5.001 1.00 92.88 84 CYS A N 1
ATOM 674 C CA . CYS A 1 84 ? -8.640 0.353 -6.006 1.00 92.88 84 CYS A CA 1
ATOM 675 C C . CYS A 1 84 ? -8.170 -1.051 -6.408 1.00 92.88 84 CYS A C 1
ATOM 677 O O . CYS A 1 84 ? -7.191 -1.178 -7.145 1.00 92.88 84 CYS A O 1
ATOM 679 N N . ARG A 1 85 ? -8.846 -2.108 -5.932 1.00 93.12 85 ARG A N 1
ATOM 680 C CA . ARG A 1 85 ? -8.512 -3.525 -6.175 1.00 93.12 85 ARG A CA 1
ATOM 681 C C . ARG A 1 85 ? -7.142 -3.959 -5.646 1.00 93.12 85 ARG A C 1
ATOM 683 O O . ARG A 1 85 ? -6.726 -5.083 -5.910 1.00 93.12 85 ARG A O 1
ATOM 690 N N . ALA A 1 86 ? -6.460 -3.102 -4.890 1.00 95.44 86 ALA A N 1
ATOM 691 C CA . ALA A 1 86 ? -5.203 -3.430 -4.238 1.00 95.44 86 ALA A CA 1
ATOM 692 C C . ALA A 1 86 ? -5.423 -4.290 -2.975 1.00 95.44 86 ALA A C 1
ATOM 694 O O . ALA A 1 86 ? -6.522 -4.278 -2.415 1.00 95.44 86 ALA A O 1
ATOM 695 N N . PRO A 1 87 ? -4.397 -5.015 -2.499 1.00 93.81 87 PRO A N 1
ATOM 696 C CA . PRO A 1 87 ? -4.456 -5.787 -1.261 1.00 93.81 87 PRO A CA 1
ATOM 697 C C . PRO A 1 87 ? -4.825 -4.921 -0.051 1.00 93.81 87 PRO A C 1
ATOM 699 O O . PRO A 1 87 ? -4.206 -3.888 0.213 1.00 93.81 87 PRO A O 1
ATOM 702 N N . LEU A 1 88 ? -5.836 -5.352 0.699 1.00 89.19 88 LEU A N 1
ATOM 703 C CA . LEU A 1 88 ? -6.280 -4.707 1.926 1.00 89.19 88 LEU A CA 1
ATOM 704 C C . LEU A 1 88 ? -5.311 -5.037 3.063 1.00 89.19 88 LEU A C 1
ATOM 706 O O . LEU A 1 88 ? -5.262 -6.171 3.529 1.00 89.19 88 LEU A O 1
ATOM 710 N N . LEU A 1 89 ? -4.566 -4.044 3.546 1.00 85.19 89 LEU A N 1
ATOM 711 C CA . LEU A 1 89 ? -3.716 -4.220 4.723 1.00 85.19 89 LEU A CA 1
ATOM 712 C C . LEU A 1 89 ? -4.525 -3.923 5.988 1.00 85.19 89 LEU A C 1
ATOM 714 O O . LEU A 1 89 ? -5.022 -2.800 6.111 1.00 85.19 89 LEU A O 1
ATOM 718 N N . PRO A 1 90 ? -4.632 -4.867 6.944 1.00 71.12 90 PRO A N 1
ATOM 719 C CA . PRO A 1 90 ? -5.340 -4.659 8.206 1.00 71.12 90 PRO A CA 1
ATOM 720 C C . PRO A 1 90 ? -4.492 -3.804 9.161 1.00 71.12 90 PRO A C 1
ATOM 722 O O . PRO A 1 90 ? -4.033 -4.251 10.210 1.00 71.12 90 PRO A O 1
ATOM 725 N N . MET A 1 91 ? -4.225 -2.564 8.761 1.00 75.81 91 MET A N 1
ATOM 726 C CA . MET A 1 91 ? -3.462 -1.600 9.537 1.00 75.81 91 MET A CA 1
ATOM 727 C C . MET A 1 91 ? -4.428 -0.716 10.322 1.00 75.81 91 MET A C 1
ATOM 729 O O . MET A 1 91 ? -5.194 0.054 9.745 1.00 75.81 91 MET A O 1
ATOM 733 N N . LEU A 1 92 ? -4.367 -0.829 11.648 1.00 74.31 92 LEU A N 1
ATOM 734 C CA . LEU A 1 92 ? -5.128 0.014 12.562 1.00 74.31 92 LEU A CA 1
ATOM 735 C C . LEU A 1 92 ? -4.358 1.314 12.817 1.00 74.31 92 LEU A C 1
ATOM 737 O O . LEU A 1 92 ? -3.237 1.294 13.335 1.00 74.31 92 LEU A O 1
ATOM 741 N N . SER A 1 93 ? -4.959 2.445 12.454 1.00 75.06 93 SER A N 1
ATOM 742 C CA . SER A 1 93 ? -4.520 3.771 12.891 1.00 75.06 93 SER A CA 1
ATOM 743 C C . SER A 1 93 ? -5.321 4.213 14.116 1.00 75.06 93 SER A C 1
ATOM 745 O O . SER A 1 93 ? -6.321 3.599 14.488 1.00 75.06 93 SER A O 1
ATOM 747 N N . ARG A 1 94 ? -4.885 5.306 14.753 1.00 79.19 94 ARG A N 1
ATOM 748 C CA . ARG A 1 94 ? -5.652 5.933 15.839 1.00 79.19 94 ARG A CA 1
ATOM 749 C C . ARG A 1 94 ? -7.034 6.398 15.367 1.00 79.19 94 ARG A C 1
ATOM 751 O O . ARG A 1 94 ? -7.974 6.374 16.150 1.00 79.19 94 ARG A O 1
ATOM 758 N N . ASP A 1 95 ? -7.139 6.747 14.093 1.00 79.62 95 ASP A N 1
ATOM 759 C CA . ASP A 1 95 ? -8.327 7.355 13.499 1.00 79.62 95 ASP A CA 1
ATOM 760 C C . ASP A 1 95 ? -9.342 6.305 13.017 1.00 79.62 95 ASP A C 1
ATOM 762 O O . ASP A 1 95 ? -10.343 6.654 12.399 1.00 79.62 95 ASP A O 1
ATOM 766 N N . VAL A 1 96 ? -9.121 5.012 13.299 1.00 83.62 96 VAL A N 1
ATOM 767 C CA . VAL A 1 96 ? -10.038 3.932 12.888 1.00 83.62 96 VAL A CA 1
ATOM 768 C C . VAL A 1 96 ? -11.471 4.161 13.379 1.00 83.62 96 VAL A C 1
ATOM 770 O O . VAL A 1 96 ? -12.421 3.790 12.696 1.00 83.62 96 VAL A O 1
ATOM 773 N N . TYR A 1 97 ? -11.632 4.821 14.528 1.00 83.19 97 TYR A N 1
ATOM 774 C CA . TYR A 1 97 ? -12.940 5.196 15.061 1.00 83.19 97 TYR A CA 1
ATOM 775 C C . TYR A 1 97 ? -13.642 6.280 14.235 1.00 83.19 97 TYR A C 1
ATOM 777 O O . TYR A 1 97 ? -14.864 6.268 14.129 1.00 83.19 97 TYR A O 1
ATOM 785 N N . ASP A 1 98 ? -12.880 7.193 13.637 1.00 86.69 98 ASP A N 1
ATOM 786 C CA . ASP A 1 98 ? -13.422 8.339 12.908 1.00 86.69 98 ASP A CA 1
ATOM 787 C C . ASP A 1 98 ? -13.637 8.017 11.423 1.00 86.69 98 ASP A C 1
ATOM 789 O O . ASP A 1 98 ? -14.638 8.423 10.832 1.00 86.69 98 ASP A O 1
ATOM 793 N N . VAL A 1 99 ? -12.705 7.278 10.809 1.00 87.19 99 VAL A N 1
ATOM 794 C CA . VAL A 1 99 ? -12.671 7.053 9.352 1.00 87.19 99 VAL A CA 1
ATOM 795 C C . VAL A 1 99 ? -12.709 5.583 8.934 1.00 87.19 99 VAL A C 1
ATOM 797 O O . VAL A 1 99 ? -12.766 5.300 7.739 1.00 87.19 99 VAL A O 1
ATOM 800 N N . GLY A 1 100 ? -12.709 4.638 9.877 1.00 87.44 100 GLY A N 1
ATOM 801 C CA . GLY A 1 100 ? -12.609 3.207 9.582 1.00 87.44 100 GLY A CA 1
ATOM 802 C C . GLY A 1 100 ? -11.205 2.776 9.139 1.00 87.44 100 GLY A C 1
ATOM 803 O O . GLY A 1 100 ? -10.210 3.468 9.364 1.00 87.44 100 GLY A O 1
ATOM 804 N N . LEU A 1 101 ? -11.106 1.603 8.513 1.00 86.12 101 LEU A N 1
ATOM 805 C CA . LEU A 1 101 ? -9.868 1.152 7.883 1.00 86.12 101 LEU A CA 1
ATOM 806 C C . LEU A 1 101 ? -9.629 1.943 6.598 1.00 86.12 101 LEU A C 1
ATOM 808 O O . LEU A 1 101 ? -10.514 2.064 5.749 1.00 86.12 101 LEU A O 1
ATOM 812 N N . VAL A 1 102 ? -8.404 2.438 6.450 1.00 89.00 102 VAL A N 1
ATOM 813 C CA . VAL A 1 102 ? -7.970 3.219 5.290 1.00 89.00 102 VAL A CA 1
ATOM 814 C C . VAL A 1 102 ? -7.082 2.369 4.392 1.00 89.00 102 VAL A C 1
ATOM 816 O O . VAL A 1 102 ? -6.131 1.725 4.845 1.00 89.00 102 VAL A O 1
ATOM 819 N N . CYS A 1 103 ? -7.354 2.410 3.091 1.00 91.06 103 CYS A N 1
ATOM 820 C CA . CYS A 1 103 ? -6.530 1.762 2.089 1.00 91.06 103 CYS A CA 1
ATOM 821 C C . CYS A 1 103 ? -5.150 2.428 2.006 1.00 91.06 103 CYS A C 1
ATOM 823 O O . CYS A 1 103 ? -5.037 3.605 1.677 1.00 91.06 103 CYS A O 1
ATOM 825 N N . LYS A 1 104 ? -4.081 1.651 2.201 1.00 90.19 104 LYS A N 1
ATOM 826 C CA . LYS A 1 104 ? -2.688 2.138 2.117 1.00 90.19 104 LYS A CA 1
ATOM 827 C C . LYS A 1 104 ? -2.180 2.401 0.701 1.00 90.19 104 LYS A C 1
ATOM 829 O O . LYS A 1 104 ? -1.035 2.788 0.528 1.00 90.19 104 LYS A O 1
ATOM 834 N N . HIS A 1 105 ? -3.020 2.169 -0.303 1.00 93.94 105 HIS A N 1
ATOM 835 C CA . HIS A 1 105 ? -2.689 2.427 -1.699 1.00 93.94 105 HIS A CA 1
ATOM 836 C C . HIS A 1 105 ? -3.266 3.756 -2.187 1.00 93.94 105 HIS A C 1
ATOM 838 O O . HIS A 1 105 ? -2.548 4.517 -2.823 1.00 93.94 105 HIS A O 1
ATOM 844 N N . CYS A 1 106 ? -4.540 4.035 -1.890 1.00 93.06 106 CYS A N 1
ATOM 845 C CA . CYS A 1 106 ? -5.239 5.214 -2.413 1.00 93.06 106 CYS A CA 1
ATOM 846 C C . CYS A 1 106 ? -5.749 6.187 -1.340 1.00 93.06 106 CYS A C 1
ATOM 848 O O . CYS A 1 106 ? -6.268 7.239 -1.688 1.00 93.06 106 CYS A O 1
ATOM 850 N N . GLY A 1 107 ? -5.647 5.848 -0.051 1.00 90.00 107 GLY A N 1
ATOM 851 C CA . GLY A 1 107 ? -6.083 6.712 1.052 1.00 90.00 107 GLY A CA 1
ATOM 852 C C . GLY A 1 107 ? -7.594 6.746 1.311 1.00 90.00 107 GLY A C 1
ATOM 853 O O . GLY A 1 107 ? -8.018 7.365 2.281 1.00 90.00 107 GLY A O 1
ATOM 854 N N . GLU A 1 108 ? -8.403 6.060 0.503 1.00 91.50 108 GLU A N 1
ATOM 855 C CA . GLU A 1 108 ? -9.852 5.952 0.720 1.00 91.50 108 GLU A CA 1
ATOM 856 C C . GLU A 1 108 ? -10.191 5.027 1.896 1.00 91.50 108 GLU A C 1
ATOM 858 O O . GLU A 1 108 ? -9.486 4.041 2.155 1.00 91.50 108 GLU A O 1
ATOM 863 N N . THR A 1 109 ? -11.319 5.289 2.562 1.00 90.62 109 THR A N 1
ATOM 864 C CA . THR A 1 109 ? -11.907 4.357 3.534 1.00 90.62 109 THR A CA 1
ATOM 865 C C . THR A 1 109 ? -12.345 3.083 2.814 1.00 90.62 109 THR A C 1
ATOM 867 O O . THR A 1 109 ? -13.211 3.114 1.943 1.00 90.62 109 THR A O 1
ATOM 870 N N . CYS A 1 110 ? -11.750 1.948 3.179 1.00 88.69 110 CYS A N 1
ATOM 871 C CA . CYS A 1 110 ? -12.032 0.649 2.569 1.00 88.69 110 CYS A CA 1
ATOM 872 C C . CYS A 1 110 ? -12.975 -0.227 3.399 1.00 88.69 110 CYS A C 1
ATOM 874 O O . CYS A 1 110 ? -13.662 -1.066 2.827 1.00 88.69 110 CYS A O 1
ATOM 876 N N . VAL A 1 111 ? -13.017 -0.041 4.720 1.00 86.62 111 VAL A N 1
ATOM 877 C CA . VAL A 1 111 ? -13.979 -0.699 5.618 1.00 86.62 111 VAL A CA 1
ATOM 878 C C . VAL A 1 111 ? -14.391 0.318 6.671 1.00 86.62 111 VAL A C 1
ATOM 880 O O . VAL A 1 111 ? -13.527 0.849 7.370 1.00 86.62 111 VAL A O 1
ATOM 883 N N . ARG A 1 112 ? -15.684 0.626 6.798 1.00 87.75 112 ARG A N 1
ATOM 884 C CA . ARG A 1 112 ? -16.150 1.569 7.827 1.00 87.75 112 ARG A CA 1
ATOM 885 C C . ARG A 1 112 ? -16.141 0.889 9.194 1.00 87.75 112 ARG A C 1
ATOM 887 O O . ARG A 1 112 ? -16.247 -0.330 9.282 1.00 87.75 112 ARG A O 1
ATOM 894 N N . LEU A 1 113 ? -16.060 1.675 10.269 1.00 85.12 113 LEU A N 1
ATOM 895 C CA . LEU A 1 113 ? -16.125 1.150 11.640 1.00 85.12 113 LEU A CA 1
ATOM 896 C C . LEU A 1 113 ? -17.393 0.303 11.875 1.00 85.12 113 LEU A C 1
ATOM 898 O O . LEU A 1 113 ? -17.317 -0.777 12.459 1.00 85.12 113 LEU A O 1
ATOM 902 N N . ASP A 1 114 ? -18.534 0.770 11.361 1.00 87.31 114 ASP A N 1
ATOM 903 C CA . ASP A 1 114 ? -19.839 0.100 11.479 1.00 87.31 114 ASP A CA 1
ATOM 904 C C . ASP A 1 114 ? -19.923 -1.230 10.712 1.00 87.31 114 ASP A C 1
ATOM 906 O O . ASP A 1 114 ? -20.810 -2.040 10.986 1.00 87.31 114 ASP A O 1
ATOM 910 N N . ASP A 1 115 ? -18.983 -1.476 9.796 1.00 86.69 115 ASP A N 1
ATOM 911 C CA . ASP A 1 115 ? -18.884 -2.711 9.015 1.00 86.69 115 ASP A CA 1
ATOM 912 C C . ASP A 1 115 ? -17.871 -3.700 9.625 1.00 86.69 115 ASP A C 1
ATOM 914 O O . ASP A 1 115 ? -17.788 -4.851 9.194 1.00 86.69 115 ASP A O 1
ATOM 918 N N . LEU A 1 116 ? -17.090 -3.283 10.633 1.00 79.31 116 LEU A N 1
ATOM 919 C CA . LEU A 1 116 ? -16.152 -4.176 11.319 1.00 79.31 116 LEU A CA 1
ATOM 920 C C . LEU A 1 116 ? -16.899 -5.176 12.212 1.00 79.31 116 LEU A C 1
ATOM 922 O O . LEU A 1 116 ? -17.880 -4.783 12.846 1.00 79.31 116 LEU A O 1
ATOM 926 N N . PRO A 1 117 ? -16.430 -6.432 12.333 1.00 81.00 117 PRO A N 1
ATOM 927 C CA . PRO A 1 117 ? -17.027 -7.403 13.247 1.00 81.00 117 PRO A CA 1
ATOM 928 C C . PRO A 1 117 ? -17.038 -6.898 14.697 1.00 81.00 117 PRO A C 1
ATOM 930 O O . PRO A 1 117 ? -16.098 -6.228 15.139 1.00 81.00 117 PRO A O 1
ATOM 933 N N . ASP A 1 118 ? -18.087 -7.239 15.447 1.00 83.50 118 ASP A N 1
ATOM 934 C CA . ASP A 1 118 ? -18.288 -6.769 16.825 1.00 83.50 118 ASP A CA 1
ATOM 935 C C . ASP A 1 118 ? -17.134 -7.167 17.760 1.00 83.50 118 ASP A C 1
ATOM 937 O O . ASP A 1 118 ? -16.846 -6.462 18.730 1.00 83.50 118 ASP A O 1
ATOM 941 N N . GLU A 1 119 ? -16.437 -8.267 17.461 1.00 79.25 119 GLU A N 1
ATOM 942 C CA . GLU A 1 119 ? -15.276 -8.746 18.212 1.00 79.25 119 GLU A CA 1
ATOM 943 C C . GLU A 1 119 ? -14.090 -7.774 18.165 1.00 79.25 119 GLU A C 1
ATOM 945 O O . GLU A 1 119 ? -13.276 -7.766 19.086 1.00 79.25 119 GLU A O 1
ATOM 950 N N . ILE A 1 120 ? -13.991 -6.961 17.107 1.00 72.06 120 ILE A N 1
ATOM 951 C CA . ILE A 1 120 ? -12.870 -6.043 16.849 1.00 72.06 120 ILE A CA 1
ATOM 952 C C . ILE A 1 120 ? -13.270 -4.566 16.992 1.00 72.06 120 ILE A C 1
ATOM 954 O O . ILE A 1 120 ? -12.413 -3.692 16.895 1.00 72.06 120 ILE A O 1
ATOM 958 N N . ARG A 1 121 ? -14.558 -4.275 17.225 1.00 68.94 121 ARG A N 1
ATOM 959 C CA . ARG A 1 121 ? -15.100 -2.909 17.359 1.00 68.94 121 ARG A CA 1
ATOM 960 C C . ARG A 1 121 ? -14.921 -2.302 18.766 1.00 68.94 121 ARG A C 1
ATOM 962 O O . ARG A 1 121 ? -15.244 -1.134 18.956 1.00 68.94 121 ARG A O 1
ATOM 969 N N . ARG A 1 122 ? -14.470 -3.082 19.757 1.00 61.84 122 ARG A N 1
ATOM 970 C CA . ARG A 1 122 ? -14.392 -2.683 21.178 1.00 61.84 122 ARG A CA 1
ATOM 971 C C . ARG A 1 122 ? -13.017 -2.198 21.620 1.00 61.84 122 ARG A C 1
ATOM 973 O O . ARG A 1 122 ? -12.010 -2.794 21.184 1.00 61.84 122 ARG A O 1
#